Protein AF-A0A811SJC7-F1 (afdb_monomer_lite)

Sequence (87 aa):
MGVYLSTPQTEKVSEDGENDKLKFGLSSMQGWRATMEDAHSALLDLDNDTAFFGVFYGHGGKFSIVKPMQLVTWVLLSTELTSEWMK

Structure (mmCIF, N/CA/C/O backbone):
data_AF-A0A811SJC7-F1
#
_entry.id   AF-A0A811SJC7-F1
#
loop_
_atom_site.group_PDB
_atom_site.id
_atom_site.type_symbol
_atom_site.label_atom_id
_atom_site.label_alt_id
_atom_site.label_comp_id
_atom_site.label_asym_id
_atom_site.label_entity_id
_atom_site.label_seq_id
_atom_site.pdbx_PDB_ins_code
_atom_site.Cartn_x
_atom_site.Cartn_y
_atom_site.Cartn_z
_atom_site.occupancy
_atom_site.B_iso_or_equiv
_atom_site.auth_seq_id
_atom_site.auth_comp_id
_atom_site.auth_asym_id
_atom_site.auth_atom_id
_atom_site.pdbx_PDB_model_num
ATOM 1 N N . MET A 1 1 ? 8.866 -6.906 -28.705 1.00 58.09 1 MET A N 1
ATOM 2 C CA . MET A 1 1 ? 8.746 -5.851 -27.677 1.00 58.09 1 MET A CA 1
ATOM 3 C C . MET A 1 1 ? 9.225 -6.428 -26.359 1.00 58.09 1 MET A C 1
ATOM 5 O O . MET A 1 1 ? 8.814 -7.535 -26.038 1.00 58.09 1 MET A O 1
ATOM 9 N N . GLY A 1 2 ? 10.158 -5.758 -25.681 1.00 74.06 2 GLY A N 1
ATOM 10 C CA . GLY A 1 2 ? 10.710 -6.221 -24.404 1.00 74.06 2 GLY A CA 1
ATOM 11 C C . GLY A 1 2 ? 9.737 -6.034 -23.234 1.00 74.06 2 GLY A C 1
ATOM 12 O O . GLY A 1 2 ? 8.663 -5.467 -23.3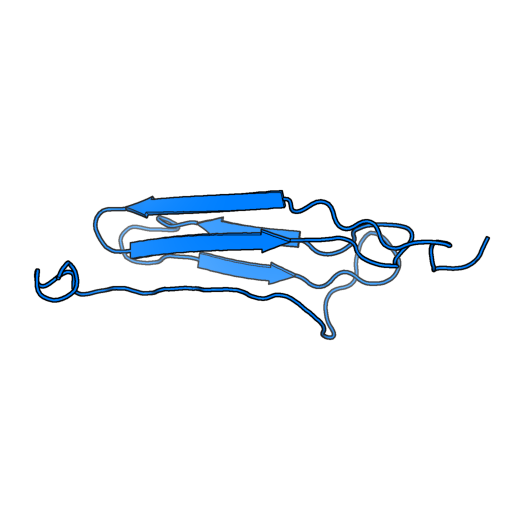95 1.00 74.06 2 GLY A O 1
ATOM 13 N N . VAL A 1 3 ? 10.138 -6.492 -22.049 1.00 78.75 3 VAL A N 1
ATOM 14 C CA . VAL A 1 3 ? 9.338 -6.455 -20.803 1.00 78.75 3 VAL A CA 1
ATOM 15 C C . VAL A 1 3 ? 9.168 -5.026 -20.239 1.00 78.75 3 VAL A C 1
ATOM 17 O O . VAL A 1 3 ? 8.350 -4.799 -19.346 1.00 78.75 3 VAL A O 1
ATOM 20 N N . TYR A 1 4 ? 9.920 -4.057 -20.770 1.00 84.31 4 TYR A N 1
ATOM 21 C CA . TYR A 1 4 ? 9.963 -2.675 -20.298 1.00 84.31 4 TYR A CA 1
ATOM 22 C C . TYR A 1 4 ? 9.395 -1.678 -21.315 1.00 84.31 4 TYR A C 1
ATOM 24 O O . TYR A 1 4 ? 9.553 -1.848 -22.526 1.00 84.31 4 TYR A O 1
ATOM 32 N N . LEU A 1 5 ? 8.772 -0.620 -20.796 1.00 83.56 5 LEU A N 1
ATOM 33 C CA . LEU A 1 5 ? 8.319 0.557 -21.534 1.00 83.56 5 LEU A CA 1
ATOM 34 C C . LEU A 1 5 ? 9.492 1.500 -21.844 1.00 83.56 5 LEU A C 1
ATOM 36 O O . LEU A 1 5 ? 10.511 1.497 -21.156 1.00 83.56 5 LEU A O 1
ATOM 40 N N . SER A 1 6 ? 9.328 2.356 -22.854 1.00 91.88 6 SER A N 1
ATOM 41 C CA . SER A 1 6 ? 10.292 3.421 -23.176 1.00 91.88 6 SER A CA 1
ATOM 42 C C . SER A 1 6 ? 10.310 4.554 -22.144 1.00 91.88 6 SER A C 1
ATOM 44 O O . SER A 1 6 ? 11.309 5.254 -22.013 1.00 91.88 6 SER A O 1
ATOM 46 N N . THR A 1 7 ? 9.208 4.737 -21.421 1.00 89.50 7 THR A N 1
ATOM 47 C CA . THR A 1 7 ? 9.018 5.719 -20.345 1.00 89.50 7 THR A CA 1
ATOM 48 C C . THR A 1 7 ? 8.182 5.080 -19.238 1.00 89.50 7 THR A C 1
ATOM 50 O O . THR A 1 7 ? 7.329 4.246 -19.550 1.00 89.50 7 THR A O 1
ATOM 53 N N . PRO A 1 8 ? 8.372 5.450 -17.960 1.00 89.62 8 PRO A N 1
ATOM 54 C CA . PRO A 1 8 ? 7.598 4.865 -16.879 1.00 89.62 8 PRO A CA 1
ATOM 55 C C . PRO A 1 8 ? 6.161 5.386 -16.899 1.00 89.62 8 PRO A C 1
ATOM 57 O O . PRO A 1 8 ? 5.926 6.572 -17.127 1.00 89.62 8 PRO A O 1
ATOM 60 N N . GLN A 1 9 ? 5.209 4.517 -16.580 1.00 86.62 9 GLN A N 1
ATOM 61 C CA . GLN A 1 9 ? 3.855 4.920 -16.234 1.00 86.62 9 GLN A CA 1
ATOM 62 C C . GLN A 1 9 ? 3.829 5.328 -14.760 1.00 86.62 9 GLN A C 1
ATOM 64 O O . GLN A 1 9 ? 3.987 4.498 -13.861 1.00 86.62 9 GLN A O 1
ATOM 69 N N . THR A 1 10 ? 3.695 6.631 -14.525 1.00 89.31 10 THR A N 1
ATOM 70 C CA . THR A 1 10 ? 3.820 7.250 -13.198 1.00 89.31 10 THR A CA 1
ATOM 71 C C . THR A 1 10 ? 2.487 7.560 -12.526 1.00 89.31 10 THR A C 1
ATOM 73 O O . THR A 1 10 ? 2.480 8.048 -11.396 1.00 89.31 10 THR A O 1
ATOM 76 N N . GLU A 1 11 ? 1.372 7.273 -13.201 1.00 88.94 11 GLU A N 1
ATOM 77 C CA . GLU A 1 11 ? 0.034 7.403 -12.632 1.00 88.94 11 GLU A CA 1
ATOM 78 C C . GLU A 1 11 ? -0.092 6.554 -11.363 1.00 88.94 11 GLU A C 1
ATOM 80 O O . GLU A 1 11 ? 0.355 5.402 -11.309 1.00 88.94 11 GLU A O 1
ATOM 85 N N . LYS A 1 12 ? -0.663 7.167 -10.326 1.00 85.75 12 LYS A N 1
ATOM 86 C CA . LYS A 1 12 ? -0.861 6.567 -9.012 1.00 85.75 12 LYS A CA 1
ATOM 87 C C . LYS A 1 12 ? -2.313 6.153 -8.880 1.00 85.75 12 LYS A C 1
ATOM 89 O O . LYS A 1 12 ? -3.198 6.983 -9.063 1.00 85.75 12 LYS A O 1
ATOM 94 N N . VAL A 1 13 ? -2.540 4.904 -8.500 1.00 85.94 13 VAL A N 1
ATOM 95 C CA . VAL A 1 13 ? -3.851 4.450 -8.033 1.00 85.94 13 VAL A CA 1
ATOM 96 C C . VAL A 1 13 ? -3.771 4.378 -6.522 1.00 85.94 13 VAL A C 1
ATOM 98 O O . VAL A 1 13 ? -3.023 3.553 -5.994 1.00 85.94 13 VAL A O 1
ATOM 101 N N . SER A 1 14 ? -4.481 5.279 -5.852 1.00 86.94 14 SER A N 1
ATOM 102 C CA . SER A 1 14 ? -4.495 5.390 -4.397 1.00 86.94 14 SER A CA 1
ATOM 103 C C . SER A 1 14 ? -5.866 5.028 -3.843 1.00 86.94 14 SER A C 1
ATOM 105 O O . SER A 1 14 ? -6.879 5.316 -4.476 1.00 86.94 14 SER A O 1
ATOM 107 N N . GLU A 1 15 ? -5.870 4.426 -2.663 1.00 86.50 15 GLU A N 1
ATOM 108 C CA . GLU A 1 15 ? -7.064 4.081 -1.896 1.00 86.50 15 GLU A CA 1
ATOM 109 C C . GLU A 1 15 ? -6.789 4.366 -0.420 1.00 86.50 15 GLU A C 1
ATOM 111 O O . GLU A 1 15 ? -5.659 4.227 0.053 1.00 86.50 15 GLU A O 1
ATOM 116 N N . ASP A 1 16 ? -7.815 4.765 0.308 1.00 90.25 16 ASP A N 1
ATOM 117 C CA . ASP A 1 16 ? -7.785 4.970 1.745 1.00 90.25 16 ASP A CA 1
ATOM 118 C C . ASP A 1 16 ? -9.121 4.538 2.348 1.00 90.25 16 ASP A C 1
ATOM 120 O O . ASP A 1 16 ? -10.127 4.398 1.649 1.00 90.25 16 ASP A O 1
ATOM 124 N N . GLY A 1 17 ? -9.117 4.276 3.650 1.00 89.75 17 GLY A N 1
ATOM 125 C CA . GLY A 1 17 ? -10.312 3.861 4.364 1.00 89.75 17 GLY A CA 1
ATOM 126 C C . GLY A 1 17 ? -10.095 3.803 5.865 1.00 89.75 17 GLY A C 1
ATOM 127 O O . GLY A 1 17 ? -8.967 3.797 6.359 1.00 89.75 17 GLY A O 1
ATOM 128 N N . GLU A 1 18 ? -11.192 3.754 6.608 1.00 93.75 18 GLU A N 1
ATOM 129 C CA . GLU A 1 18 ? -11.170 3.702 8.065 1.00 93.75 18 GLU A CA 1
ATOM 130 C C . GLU A 1 18 ? -12.374 2.953 8.638 1.00 93.75 18 GLU A C 1
ATOM 132 O O . GLU A 1 18 ? -13.433 2.885 8.015 1.00 93.75 18 GLU A O 1
ATOM 137 N N . ASN A 1 19 ? -12.195 2.396 9.834 1.00 89.69 19 ASN A N 1
ATOM 138 C CA . ASN A 1 19 ? -13.264 1.955 10.725 1.00 89.69 19 ASN A CA 1
ATOM 139 C C . ASN A 1 19 ? -13.024 2.543 12.129 1.00 89.69 19 ASN A C 1
ATOM 141 O O . ASN A 1 19 ? -12.091 3.321 12.341 1.00 89.69 19 ASN A O 1
ATOM 145 N N . ASP A 1 20 ? -13.842 2.157 13.107 1.00 89.31 20 ASP A N 1
ATOM 146 C CA . ASP A 1 20 ? -13.744 2.677 14.479 1.00 89.31 20 ASP A CA 1
ATOM 147 C C . ASP A 1 20 ? -12.392 2.389 15.162 1.00 89.31 20 ASP A C 1
ATOM 149 O O . ASP A 1 20 ? -12.061 3.014 16.170 1.00 89.31 20 ASP A O 1
ATOM 153 N N . LYS A 1 21 ? -11.611 1.432 14.639 1.00 87.75 21 LYS A N 1
ATOM 154 C CA . LYS A 1 21 ? -10.367 0.941 15.248 1.00 87.75 21 LYS A CA 1
ATOM 155 C C . LYS A 1 21 ? -9.110 1.341 14.466 1.00 87.75 21 LYS A C 1
ATOM 157 O O . LYS A 1 21 ? -8.050 1.467 15.072 1.00 87.75 21 LYS A O 1
ATOM 162 N N . LEU A 1 22 ? -9.193 1.470 13.140 1.00 87.06 22 LEU A N 1
ATOM 163 C CA . LEU A 1 22 ? -8.046 1.572 12.234 1.00 87.06 22 LEU A CA 1
ATOM 164 C C . LEU A 1 22 ? -8.317 2.537 11.079 1.00 87.06 22 LEU A C 1
ATOM 166 O O . LEU A 1 22 ? -9.442 2.677 10.610 1.00 87.06 22 LEU A O 1
ATOM 170 N N . LYS A 1 23 ? -7.241 3.129 10.555 1.00 89.44 23 LYS A N 1
ATOM 171 C CA . LYS A 1 23 ? -7.233 3.894 9.303 1.00 89.44 23 LYS A CA 1
ATOM 172 C C . LYS A 1 23 ? -6.135 3.352 8.396 1.00 89.44 23 LYS A C 1
ATOM 174 O O . LYS A 1 23 ? -5.100 2.912 8.889 1.00 89.44 23 LYS A O 1
ATOM 179 N N . PHE A 1 24 ? -6.323 3.379 7.084 1.00 85.62 24 PHE A N 1
ATOM 180 C CA . PHE A 1 24 ? -5.295 2.981 6.127 1.00 85.62 24 PHE A CA 1
ATOM 181 C C . PHE A 1 24 ? -5.242 3.927 4.932 1.00 85.62 24 PHE A C 1
ATOM 183 O O . PHE A 1 24 ? -6.224 4.572 4.579 1.00 85.62 24 PHE A O 1
ATOM 190 N N . GLY A 1 25 ? -4.076 3.962 4.293 1.00 89.06 25 GLY A N 1
ATOM 191 C CA . GLY A 1 25 ? -3.882 4.549 2.977 1.00 89.06 25 GLY A CA 1
ATOM 192 C C . GLY A 1 25 ? -2.874 3.715 2.192 1.00 89.06 25 GLY A C 1
ATOM 193 O O . GLY A 1 25 ? -1.879 3.233 2.739 1.00 89.06 25 GLY A O 1
ATOM 194 N N . LEU A 1 26 ? -3.124 3.524 0.904 1.00 87.31 26 LEU A N 1
ATOM 195 C CA . LEU A 1 26 ? -2.252 2.794 -0.007 1.00 87.31 26 LEU A CA 1
ATOM 196 C C . LEU A 1 26 ? -2.187 3.492 -1.362 1.00 87.31 26 LEU A C 1
ATOM 198 O O . LEU A 1 26 ? -3.083 4.231 -1.759 1.00 87.31 26 LEU A O 1
ATOM 202 N N . SER A 1 27 ? -1.094 3.261 -2.083 1.00 88.38 27 SER A N 1
ATOM 203 C CA . SER A 1 27 ? -0.933 3.750 -3.447 1.00 88.38 27 SER A CA 1
ATOM 204 C C . SER A 1 27 ? -0.056 2.804 -4.252 1.00 88.38 27 SER A C 1
ATOM 206 O O . SER A 1 27 ? 0.945 2.292 -3.749 1.00 88.38 27 SER A O 1
ATOM 208 N N . SER A 1 28 ? -0.412 2.588 -5.514 1.00 85.25 28 SER A N 1
ATOM 209 C CA . SER A 1 28 ? 0.290 1.705 -6.445 1.00 85.25 28 SER A CA 1
ATOM 210 C C . SER A 1 28 ? 0.638 2.431 -7.749 1.00 85.25 28 SER A C 1
ATOM 212 O O . SER A 1 28 ? 0.025 3.439 -8.099 1.00 85.25 28 SER A O 1
ATOM 214 N N . MET A 1 29 ? 1.683 1.967 -8.441 1.00 90.69 29 MET A N 1
ATOM 215 C CA . MET A 1 29 ? 2.185 2.554 -9.690 1.00 90.69 29 MET A CA 1
ATOM 216 C C . MET A 1 29 ? 2.904 1.489 -10.514 1.00 90.69 29 MET A C 1
ATOM 218 O O . MET A 1 29 ? 3.779 0.808 -9.986 1.00 90.69 29 MET A O 1
ATOM 222 N N . GLN A 1 30 ? 2.604 1.407 -11.810 1.00 85.81 30 GLN A N 1
ATOM 223 C CA . GLN A 1 30 ? 3.183 0.400 -12.708 1.00 85.81 30 GLN A CA 1
ATOM 224 C C . GLN A 1 30 ? 4.678 0.619 -12.995 1.00 85.81 30 GLN A C 1
ATOM 226 O O . GLN A 1 30 ? 5.453 -0.333 -13.128 1.00 85.81 30 GLN A O 1
ATOM 231 N N . GLY A 1 31 ? 5.109 1.877 -13.111 1.00 90.12 31 GLY A N 1
ATOM 232 C CA . GLY A 1 31 ? 6.495 2.209 -13.420 1.00 90.12 31 GLY A CA 1
ATOM 233 C C . GLY A 1 31 ? 6.898 1.743 -14.820 1.00 90.12 31 GLY A C 1
ATOM 234 O O . GLY A 1 31 ? 6.211 2.010 -15.799 1.00 90.12 31 GLY A O 1
ATOM 235 N N . TRP A 1 32 ? 8.050 1.085 -14.936 1.00 89.62 32 TRP A N 1
ATOM 236 C CA . TRP A 1 32 ? 8.668 0.760 -16.229 1.00 89.62 32 TRP A CA 1
ATOM 237 C C . TRP A 1 32 ? 8.198 -0.557 -16.847 1.00 89.62 32 TRP A C 1
ATOM 239 O O . TRP A 1 32 ? 8.584 -0.862 -17.974 1.00 89.62 32 TRP A O 1
ATOM 249 N N . ARG A 1 33 ? 7.432 -1.377 -16.123 1.00 86.31 33 ARG A N 1
ATOM 250 C CA . ARG A 1 33 ? 6.947 -2.664 -16.639 1.00 86.31 33 ARG A CA 1
ATOM 251 C C . ARG A 1 33 ? 5.854 -2.431 -17.679 1.00 86.31 33 ARG A C 1
ATOM 253 O O . ARG 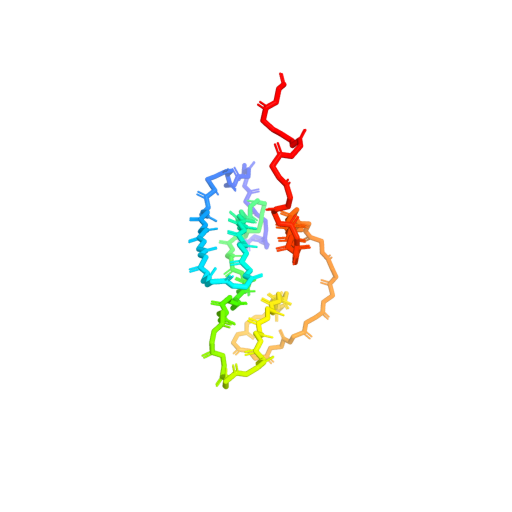A 1 33 ? 5.084 -1.484 -17.564 1.00 86.31 33 ARG A O 1
ATOM 260 N N . ALA A 1 34 ? 5.776 -3.302 -18.684 1.00 85.12 34 ALA A N 1
ATOM 261 C CA . ALA A 1 34 ? 4.736 -3.226 -19.713 1.00 85.12 34 ALA A CA 1
ATOM 262 C C . ALA A 1 34 ? 3.314 -3.478 -19.170 1.00 85.12 34 ALA A C 1
ATOM 264 O O . ALA A 1 34 ? 2.346 -3.005 -19.760 1.00 85.12 34 ALA A O 1
ATOM 265 N N . THR A 1 35 ? 3.194 -4.206 -18.058 1.00 84.69 35 THR A N 1
ATOM 266 C CA . THR A 1 35 ? 1.929 -4.534 -17.392 1.00 84.69 35 THR A CA 1
ATOM 267 C C . THR A 1 35 ? 2.065 -4.383 -15.881 1.00 84.69 35 THR A C 1
ATOM 269 O O . THR A 1 35 ? 3.115 -4.706 -15.321 1.00 84.69 35 THR A O 1
ATOM 272 N N . MET A 1 36 ? 0.997 -3.931 -15.223 1.00 83.56 36 MET A N 1
ATOM 273 C CA . MET A 1 36 ? 0.867 -3.959 -13.767 1.00 83.56 36 MET A CA 1
ATOM 274 C C . MET A 1 36 ? 0.457 -5.365 -13.321 1.00 83.56 36 MET A C 1
ATOM 276 O O . MET A 1 36 ? -0.665 -5.795 -13.581 1.00 83.56 36 MET A O 1
ATOM 280 N N . GLU A 1 37 ? 1.378 -6.096 -12.697 1.00 84.12 37 GLU A N 1
ATOM 281 C CA . GLU A 1 37 ? 1.111 -7.442 -12.165 1.00 84.12 37 GLU A CA 1
ATOM 282 C C . GLU A 1 37 ? 0.895 -7.436 -10.643 1.00 84.12 37 GLU A C 1
ATOM 284 O O . GLU A 1 37 ? 0.420 -8.430 -10.093 1.00 84.12 37 GLU A O 1
ATOM 289 N N . ASP A 1 38 ? 1.216 -6.329 -9.967 1.00 81.19 38 ASP A N 1
ATOM 290 C CA . ASP A 1 38 ? 1.010 -6.191 -8.529 1.00 81.19 38 ASP A CA 1
ATOM 291 C C . ASP A 1 38 ? -0.478 -6.001 -8.207 1.00 81.19 38 ASP A C 1
ATOM 293 O O . ASP A 1 38 ? -1.215 -5.321 -8.925 1.00 81.19 38 ASP A O 1
ATOM 297 N N . ALA A 1 39 ? -0.903 -6.562 -7.079 1.00 83.38 39 ALA A N 1
ATOM 298 C CA . ALA A 1 39 ? -2.235 -6.404 -6.515 1.00 83.38 39 ALA A CA 1
ATOM 299 C C . ALA A 1 39 ? -2.140 -6.120 -5.011 1.00 83.38 39 ALA A C 1
ATOM 301 O O . ALA A 1 39 ? -1.112 -6.355 -4.375 1.00 83.38 39 ALA A O 1
ATOM 302 N N . HIS A 1 40 ? -3.223 -5.635 -4.418 1.00 87.00 40 HIS A N 1
ATOM 303 C CA . HIS A 1 40 ? -3.318 -5.433 -2.977 1.00 87.00 40 HIS A CA 1
ATOM 304 C C . HIS A 1 40 ? -4.721 -5.782 -2.476 1.00 87.00 40 HIS A C 1
ATOM 306 O O . HIS A 1 40 ? -5.663 -5.928 -3.255 1.00 87.00 40 HIS A O 1
ATOM 312 N N . SER A 1 41 ? -4.856 -5.950 -1.167 1.00 87.12 41 SER A N 1
ATOM 313 C CA . SER A 1 41 ? -6.142 -6.058 -0.480 1.00 87.12 41 SER A CA 1
ATOM 314 C C . SER A 1 41 ? -6.070 -5.274 0.818 1.00 87.12 41 SER A C 1
ATOM 316 O O . SER A 1 41 ? -5.106 -5.432 1.568 1.00 87.12 41 SER A O 1
ATOM 318 N N . ALA A 1 42 ? -7.081 -4.452 1.071 1.00 87.69 42 ALA A N 1
ATOM 319 C CA . ALA A 1 42 ? -7.269 -3.728 2.317 1.00 87.69 42 ALA A CA 1
ATOM 320 C C . ALA A 1 42 ? -8.695 -3.993 2.811 1.00 87.69 42 ALA A C 1
ATOM 322 O O . ALA A 1 42 ? -9.667 -3.502 2.249 1.00 87.69 42 ALA A O 1
ATOM 323 N N . LEU A 1 43 ? -8.817 -4.844 3.825 1.00 90.50 43 LEU A N 1
ATOM 324 C CA . LEU A 1 43 ? -10.082 -5.244 4.430 1.00 90.50 43 LEU A CA 1
ATOM 325 C C . LEU A 1 43 ? -10.026 -4.876 5.907 1.00 90.50 43 LEU A C 1
ATOM 327 O O . LEU A 1 43 ? -9.343 -5.534 6.688 1.00 90.50 43 LEU A O 1
ATOM 331 N N . LEU A 1 44 ? -10.726 -3.810 6.281 1.00 89.81 44 LEU A N 1
ATOM 332 C CA . LEU A 1 44 ? -10.794 -3.346 7.667 1.00 89.81 44 LEU A CA 1
ATOM 333 C C . LEU A 1 44 ? -11.552 -4.321 8.573 1.00 89.81 44 LEU A C 1
ATOM 335 O O . LEU A 1 44 ? -11.159 -4.504 9.721 1.00 89.81 44 LEU A O 1
ATOM 339 N N . ASP A 1 45 ? -12.575 -4.979 8.022 1.00 92.94 45 ASP A N 1
ATOM 340 C CA . ASP A 1 45 ? -13.474 -5.878 8.743 1.00 92.94 45 ASP A CA 1
ATOM 341 C C . ASP A 1 45 ? -13.490 -7.255 8.056 1.00 92.94 45 ASP A C 1
ATOM 343 O O . ASP A 1 45 ? -14.410 -7.594 7.307 1.00 92.94 45 ASP A O 1
ATOM 347 N N . LEU A 1 46 ? -12.428 -8.049 8.251 1.00 89.44 46 LEU A N 1
ATOM 348 C CA . LEU A 1 46 ? -12.410 -9.450 7.798 1.00 89.44 46 LEU A CA 1
ATOM 349 C C . LEU A 1 46 ? -13.338 -10.303 8.674 1.00 89.44 46 LEU A C 1
ATOM 351 O O . LEU A 1 46 ? -14.087 -11.144 8.178 1.00 89.44 46 LEU A O 1
ATOM 355 N N . ASP A 1 47 ? -13.266 -10.063 9.980 1.00 91.44 47 ASP A N 1
ATOM 356 C CA . ASP A 1 47 ? -14.185 -10.538 11.006 1.00 91.44 47 ASP A CA 1
ATOM 357 C C . ASP A 1 47 ? -14.313 -9.460 12.100 1.00 91.44 47 ASP A C 1
ATOM 359 O O . ASP A 1 47 ? -13.861 -8.330 11.918 1.00 91.44 47 ASP A O 1
ATOM 363 N N . ASN A 1 48 ? -14.943 -9.783 13.232 1.00 86.75 48 ASN A N 1
ATOM 364 C CA . ASN A 1 48 ? -15.237 -8.807 14.289 1.00 86.75 48 ASN A CA 1
ATOM 365 C C . ASN A 1 48 ? -13.993 -8.105 14.874 1.00 86.75 48 ASN A C 1
ATOM 367 O O . ASN A 1 48 ? -14.100 -6.982 15.380 1.00 86.75 48 ASN A O 1
ATOM 371 N N . ASP A 1 49 ? -12.827 -8.755 14.841 1.00 89.31 49 ASP A N 1
ATOM 372 C CA . ASP A 1 49 ? -11.618 -8.278 15.521 1.00 89.31 49 ASP A CA 1
ATOM 373 C C . ASP A 1 49 ? -10.357 -8.328 14.650 1.00 89.31 49 ASP A C 1
ATOM 375 O O . ASP A 1 49 ? -9.268 -7.986 15.118 1.00 89.31 49 ASP A O 1
ATOM 379 N N . THR A 1 50 ? -10.498 -8.692 13.376 1.00 87.00 50 THR A N 1
ATOM 380 C CA . THR A 1 50 ? -9.381 -8.869 12.450 1.00 87.00 50 THR A CA 1
ATOM 381 C C . THR A 1 50 ? -9.533 -7.981 11.225 1.00 87.00 50 THR A C 1
ATOM 383 O O . THR A 1 50 ? -10.527 -8.045 10.502 1.00 87.00 50 THR A O 1
ATOM 386 N N . ALA A 1 51 ? -8.476 -7.226 10.935 1.00 90.06 51 ALA A N 1
ATOM 387 C CA . ALA A 1 51 ? -8.276 -6.573 9.650 1.00 90.06 51 ALA A CA 1
ATOM 388 C C . ALA A 1 51 ? -7.241 -7.350 8.821 1.00 90.06 51 ALA A C 1
ATOM 390 O O . ALA A 1 51 ? -6.282 -7.908 9.363 1.00 90.06 51 ALA A O 1
ATOM 391 N N . PHE A 1 52 ? -7.409 -7.366 7.500 1.00 87.06 52 PHE A N 1
ATOM 392 C CA . PHE A 1 52 ? -6.489 -7.999 6.560 1.00 87.06 52 PHE A CA 1
ATOM 393 C C . PHE A 1 52 ? -5.928 -6.989 5.567 1.00 87.06 52 PHE A C 1
ATOM 395 O O . PHE A 1 52 ? -6.656 -6.383 4.783 1.00 87.06 52 PHE A O 1
ATOM 402 N N . PHE A 1 53 ? -4.602 -6.880 5.551 1.00 87.50 53 PHE A N 1
ATOM 403 C CA . PHE A 1 53 ? -3.870 -6.084 4.578 1.00 87.50 53 PHE A CA 1
ATOM 404 C C . PHE A 1 53 ? -2.849 -6.971 3.874 1.00 87.50 53 PHE A C 1
ATOM 406 O O . PHE A 1 53 ? -2.021 -7.618 4.517 1.00 87.50 53 PHE A O 1
ATOM 413 N N . GLY A 1 54 ? -2.910 -7.007 2.547 1.00 84.50 54 GLY A 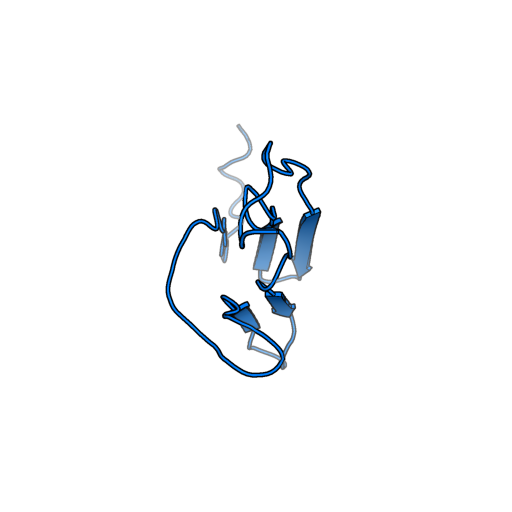N 1
ATOM 414 C CA . GLY A 1 54 ? -2.053 -7.840 1.712 1.00 84.50 54 GLY A CA 1
ATOM 415 C C . GLY A 1 54 ? -1.494 -7.057 0.536 1.00 84.50 54 GLY A C 1
ATOM 416 O O . GLY A 1 54 ? -2.209 -6.294 -0.108 1.00 84.50 54 GLY A O 1
ATOM 417 N N . VAL A 1 55 ? -0.214 -7.269 0.241 1.00 85.25 55 VAL A N 1
ATOM 418 C CA . VAL A 1 55 ? 0.455 -6.742 -0.951 1.00 85.25 55 VAL A CA 1
ATOM 419 C C . VAL A 1 55 ? 1.014 -7.925 -1.721 1.00 85.25 55 VAL A C 1
ATOM 421 O O . VAL A 1 55 ? 1.843 -8.679 -1.209 1.00 85.25 55 VAL A O 1
ATOM 424 N N . PHE A 1 56 ? 0.558 -8.081 -2.954 1.00 79.44 56 PHE A N 1
ATOM 425 C CA . PHE A 1 56 ? 0.897 -9.194 -3.821 1.00 79.44 56 PHE A CA 1
ATOM 426 C C . PHE A 1 56 ? 1.752 -8.672 -4.966 1.00 79.44 56 PHE A C 1
ATOM 428 O O . PHE A 1 56 ? 1.287 -7.890 -5.786 1.00 79.44 56 PHE A O 1
ATOM 435 N N . TYR A 1 57 ? 3.005 -9.110 -5.020 1.00 74.31 57 TYR A N 1
ATOM 436 C CA . TYR A 1 57 ? 3.882 -8.822 -6.148 1.00 74.31 57 TYR A CA 1
ATOM 437 C C . TYR A 1 57 ? 3.678 -9.880 -7.228 1.00 74.31 57 TYR A C 1
ATOM 439 O O . TYR A 1 57 ? 3.896 -11.072 -6.963 1.00 74.31 57 TYR A O 1
ATOM 447 N N . GLY A 1 58 ? 3.260 -9.459 -8.417 1.00 68.06 58 GLY A N 1
ATOM 448 C CA . GLY A 1 58 ? 3.022 -10.375 -9.527 1.00 68.06 58 GLY A CA 1
ATOM 449 C C . GLY A 1 58 ? 4.296 -10.697 -10.301 1.00 68.06 58 GLY A C 1
ATOM 450 O O . GLY A 1 58 ? 5.221 -9.890 -10.374 1.00 68.06 58 GLY A O 1
ATOM 451 N N . HIS A 1 59 ? 4.359 -11.894 -10.890 1.00 69.81 59 HIS A N 1
ATOM 452 C CA . HIS A 1 59 ? 5.434 -12.231 -11.817 1.00 69.81 59 HIS A CA 1
ATOM 453 C C . HIS A 1 59 ? 4.948 -13.052 -13.016 1.00 69.81 59 HIS A C 1
ATOM 455 O O . HIS A 1 59 ? 4.527 -14.196 -12.870 1.00 69.81 59 HIS A O 1
ATOM 461 N N . GLY A 1 60 ? 5.123 -12.507 -14.222 1.00 58.44 60 GLY A N 1
ATOM 462 C CA . GLY A 1 60 ? 5.276 -13.284 -15.458 1.00 58.44 60 GLY A CA 1
ATOM 463 C C . GLY A 1 60 ? 4.034 -14.038 -15.936 1.00 58.44 60 GLY A C 1
ATOM 464 O O . GLY A 1 60 ? 4.172 -15.048 -16.625 1.00 58.44 60 GLY A O 1
ATOM 465 N N . GLY A 1 61 ? 2.839 -13.533 -15.629 1.00 53.84 61 GLY A N 1
ATOM 466 C CA . GLY A 1 61 ? 1.570 -14.080 -16.108 1.00 53.84 61 GLY A CA 1
ATOM 467 C C . GLY A 1 61 ? 0.788 -14.931 -15.100 1.00 53.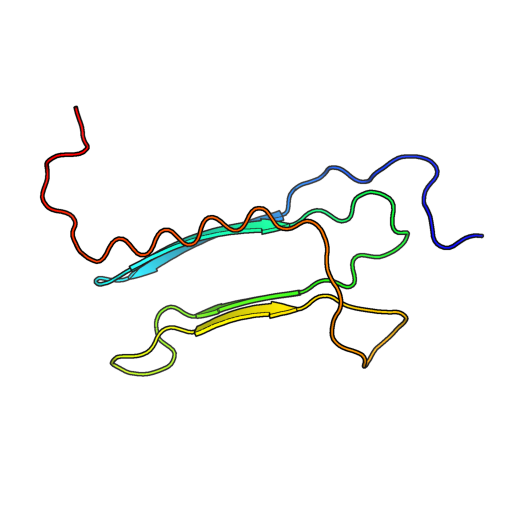84 61 GLY A C 1
ATOM 468 O O . GLY A 1 61 ? 1.330 -15.801 -14.432 1.00 53.84 61 GLY A O 1
ATOM 469 N N . LYS A 1 62 ? -0.526 -14.651 -15.066 1.00 47.19 62 LYS A N 1
ATOM 470 C CA . LYS A 1 62 ? -1.720 -15.303 -14.470 1.00 47.19 62 LYS A CA 1
ATOM 471 C C . LYS A 1 62 ? -1.650 -16.040 -13.116 1.00 47.19 62 LYS A C 1
ATOM 473 O O . LYS A 1 62 ? -2.703 -16.128 -12.497 1.00 47.19 62 LYS A O 1
ATOM 478 N N . PHE A 1 63 ? -0.523 -16.568 -12.638 1.00 46.12 63 PHE A N 1
ATOM 479 C CA . PHE A 1 63 ? -0.482 -17.426 -11.447 1.00 46.12 63 PHE A CA 1
ATOM 480 C C . PHE A 1 63 ? 0.937 -17.580 -10.863 1.00 46.12 63 PHE A C 1
ATOM 482 O O . PHE A 1 63 ? 1.492 -18.674 -10.855 1.00 46.12 63 PHE A O 1
ATOM 489 N N . SER A 1 64 ? 1.586 -16.512 -10.392 1.00 35.44 64 SER A N 1
ATOM 490 C CA . SER A 1 64 ? 2.829 -16.643 -9.608 1.00 35.44 64 SER A CA 1
ATOM 491 C C . SER A 1 64 ? 3.066 -15.427 -8.717 1.00 35.44 64 SER A C 1
ATOM 493 O O . SER A 1 64 ? 3.056 -14.289 -9.181 1.00 35.44 64 SER A O 1
ATOM 495 N N . ILE A 1 65 ? 3.249 -15.703 -7.425 1.00 41.59 65 ILE A N 1
ATOM 496 C CA . ILE A 1 65 ? 3.411 -14.737 -6.337 1.00 41.59 65 ILE A CA 1
ATOM 497 C C . ILE A 1 65 ? 4.911 -14.632 -5.990 1.00 41.59 65 ILE A C 1
ATOM 499 O O . ILE A 1 65 ? 5.601 -15.650 -5.949 1.00 41.59 65 ILE A O 1
ATOM 503 N N . VAL A 1 66 ? 5.336 -13.404 -5.660 1.00 40.25 66 VAL A N 1
ATOM 504 C CA . VAL A 1 66 ? 6.495 -12.929 -4.857 1.00 40.25 66 VAL A CA 1
ATOM 505 C C . VAL A 1 66 ? 7.920 -12.888 -5.443 1.00 40.25 66 VAL A C 1
ATOM 507 O O . VAL A 1 66 ? 8.572 -13.921 -5.564 1.00 40.25 66 VAL A O 1
ATOM 510 N N . LYS A 1 67 ? 8.464 -11.653 -5.593 1.00 35.50 67 LYS A N 1
ATOM 511 C CA . LYS A 1 67 ? 9.689 -11.073 -4.943 1.00 35.50 67 LYS A CA 1
ATOM 512 C C . LYS A 1 67 ? 9.822 -9.548 -5.245 1.00 35.50 67 LYS A C 1
ATOM 514 O O . LYS A 1 67 ? 9.156 -9.089 -6.143 1.00 35.50 67 LYS A O 1
ATOM 519 N N . PRO A 1 68 ? 10.580 -8.717 -4.494 1.00 38.59 68 PRO A N 1
ATOM 520 C CA . PRO A 1 68 ? 10.135 -7.359 -4.125 1.00 38.59 68 PRO A CA 1
ATOM 521 C C . PRO A 1 68 ? 10.391 -6.230 -5.147 1.00 38.59 68 PRO A C 1
ATOM 523 O O . PRO A 1 68 ? 11.288 -6.350 -5.981 1.00 38.59 68 PRO A O 1
ATOM 526 N N . MET A 1 69 ? 9.688 -5.096 -4.915 1.00 39.22 69 MET A N 1
ATOM 527 C CA . MET A 1 69 ? 10.078 -3.662 -5.070 1.00 39.22 69 MET A CA 1
ATOM 528 C C . MET A 1 69 ? 9.067 -2.882 -5.946 1.00 39.22 69 MET A C 1
ATOM 530 O O . MET A 1 69 ? 8.811 -3.301 -7.062 1.00 39.22 69 MET A O 1
ATOM 534 N N . GLN A 1 70 ? 8.433 -1.759 -5.574 1.00 37.34 70 GLN A N 1
ATOM 535 C CA . GLN A 1 70 ? 8.684 -0.717 -4.569 1.00 37.34 70 GLN A CA 1
ATOM 536 C C . GLN A 1 70 ? 7.315 -0.137 -4.146 1.00 37.34 70 GLN A C 1
ATOM 538 O O . GLN A 1 70 ? 6.781 0.755 -4.803 1.00 37.34 70 GLN A O 1
ATOM 543 N N . LEU A 1 71 ? 6.715 -0.672 -3.082 1.00 40.19 71 LEU A N 1
ATOM 544 C CA . LEU A 1 71 ? 5.461 -0.158 -2.536 1.00 40.19 71 LEU A CA 1
ATOM 545 C C . LEU A 1 71 ? 5.790 0.714 -1.323 1.00 40.19 71 LEU A C 1
ATOM 547 O O . LEU A 1 71 ? 6.385 0.238 -0.358 1.00 40.19 71 LEU A O 1
ATOM 551 N N . VAL A 1 72 ? 5.438 1.997 -1.379 1.00 38.69 72 VAL A N 1
ATOM 552 C CA . VAL A 1 72 ? 5.397 2.831 -0.174 1.00 38.69 72 VAL A CA 1
ATOM 553 C C . VAL A 1 72 ? 4.031 2.584 0.451 1.00 38.69 72 VAL A C 1
ATOM 555 O O . VAL A 1 72 ? 3.077 3.309 0.190 1.00 38.69 72 VAL A O 1
ATOM 558 N N . THR A 1 73 ? 3.917 1.496 1.208 1.00 40.72 73 THR A N 1
ATOM 559 C CA . THR A 1 73 ? 2.740 1.259 2.041 1.00 40.72 73 THR A CA 1
ATOM 560 C C . THR A 1 73 ? 2.915 2.052 3.325 1.00 40.72 73 THR A C 1
ATOM 562 O O . THR A 1 73 ? 3.793 1.740 4.128 1.00 40.72 73 THR A O 1
ATOM 565 N N . TRP A 1 74 ? 2.077 3.060 3.541 1.00 43.91 74 TRP A N 1
ATOM 566 C CA . TRP A 1 74 ? 1.890 3.638 4.867 1.00 43.91 74 TRP A CA 1
ATOM 567 C C . TRP A 1 74 ? 0.707 2.924 5.516 1.00 43.91 74 TRP A C 1
ATOM 569 O O . TRP A 1 74 ? -0.416 3.416 5.489 1.00 43.91 74 T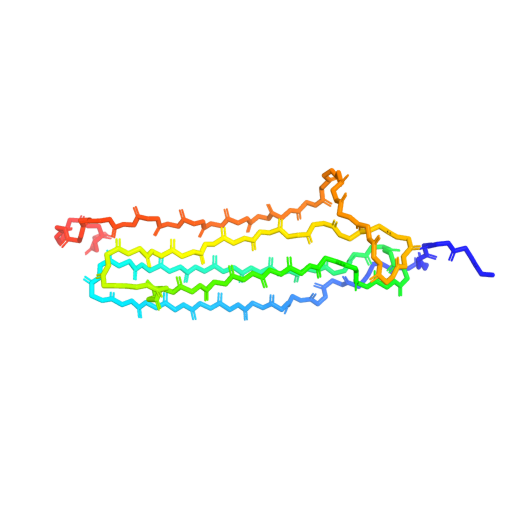RP A O 1
ATOM 579 N N . VAL A 1 75 ? 0.939 1.741 6.093 1.00 45.81 75 VAL A N 1
ATOM 580 C CA . VAL A 1 75 ? -0.049 1.182 7.026 1.00 45.81 75 VAL A CA 1
ATOM 581 C C . VAL A 1 75 ? 0.114 1.934 8.345 1.00 45.81 75 VAL A C 1
ATOM 583 O O . VAL A 1 75 ? 0.919 1.555 9.194 1.00 45.81 75 VAL A O 1
ATOM 586 N N . LEU A 1 76 ? -0.607 3.041 8.504 1.00 46.72 76 LEU A N 1
ATOM 587 C CA . LEU A 1 76 ? -0.749 3.702 9.798 1.00 46.72 76 LEU A CA 1
ATOM 588 C C . LEU A 1 76 ? -1.783 2.933 10.630 1.00 46.72 76 LEU A C 1
ATOM 590 O O . LEU A 1 76 ? -2.946 3.308 10.679 1.00 46.72 76 LEU A O 1
ATOM 594 N N . LEU A 1 77 ? -1.361 1.875 11.329 1.00 45.72 77 LEU A N 1
ATOM 595 C CA . LEU A 1 77 ? -2.136 1.357 12.462 1.00 45.72 77 LEU A CA 1
ATOM 596 C C . LEU A 1 77 ? -2.089 2.400 13.593 1.00 45.72 77 LEU A C 1
ATOM 598 O O . LEU A 1 77 ? -1.227 2.343 14.464 1.00 45.72 77 LEU A O 1
ATOM 602 N N . SER A 1 78 ? -2.981 3.390 13.567 1.00 43.72 78 SER A N 1
ATOM 603 C CA . SER A 1 78 ? -3.248 4.218 14.745 1.00 43.72 78 SER A CA 1
ATOM 604 C C . SER A 1 78 ? -4.339 3.527 15.557 1.00 43.72 78 SER A C 1
ATOM 606 O O . SER A 1 78 ? -5.511 3.621 15.216 1.00 43.72 78 SER A O 1
ATOM 608 N N . THR A 1 79 ? -3.947 2.796 16.604 1.00 46.12 79 THR A N 1
ATOM 609 C CA . THR A 1 79 ? -4.882 2.229 17.593 1.00 46.12 79 THR A CA 1
ATOM 610 C C . THR A 1 79 ? -5.207 3.203 18.728 1.00 46.12 79 THR A C 1
ATOM 612 O O . THR A 1 79 ? -5.986 2.869 19.612 1.00 46.12 79 THR A O 1
ATOM 615 N N . GLU A 1 80 ? -4.643 4.411 18.719 1.00 41.16 80 GLU A N 1
ATOM 616 C CA . GLU A 1 80 ? -4.923 5.452 19.707 1.00 41.16 80 GLU A CA 1
ATOM 617 C C . GLU A 1 80 ? -4.923 6.823 19.021 1.00 41.16 80 GLU A C 1
ATOM 619 O O . GLU A 1 80 ? -3.877 7.422 18.775 1.00 41.16 80 GLU A O 1
ATOM 624 N N . LEU A 1 81 ? -6.117 7.346 18.734 1.00 43.31 81 LEU A N 1
ATOM 625 C CA . LEU A 1 81 ? -6.322 8.787 18.615 1.00 43.31 81 LEU A CA 1
ATOM 626 C C . LEU A 1 81 ? -6.613 9.337 20.015 1.00 43.31 81 LEU A C 1
ATOM 628 O O . LEU A 1 81 ? -7.734 9.735 20.327 1.00 43.31 81 LEU A O 1
ATOM 632 N N . THR A 1 82 ? -5.594 9.381 20.876 1.00 42.12 82 THR A N 1
ATOM 633 C CA . THR A 1 82 ? -5.554 10.477 21.845 1.00 42.1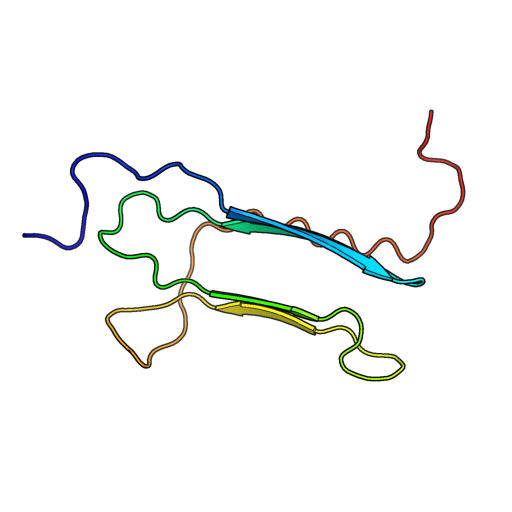2 82 THR A CA 1
ATOM 634 C C . THR A 1 82 ? -5.250 11.749 21.054 1.00 42.12 82 THR A C 1
ATOM 636 O O . THR A 1 82 ? -4.434 11.775 20.133 1.00 42.12 82 THR A O 1
ATOM 639 N N . SER A 1 83 ? -5.992 12.805 21.354 1.00 43.69 83 SER A N 1
ATOM 640 C CA . SER A 1 83 ? -6.110 14.069 20.620 1.00 43.69 83 SER A CA 1
ATOM 641 C C . SER A 1 83 ? -4.841 14.945 20.574 1.00 43.69 83 SER A C 1
ATOM 643 O O . SER A 1 83 ? -4.950 16.168 20.528 1.00 43.69 83 SER A O 1
ATOM 645 N N . GLU A 1 84 ? -3.636 14.376 20.627 1.00 41.06 84 GLU A N 1
ATOM 646 C CA . GLU A 1 84 ? -2.382 15.133 20.772 1.00 41.06 84 GLU A CA 1
ATOM 647 C C . GLU A 1 84 ? -1.659 15.469 19.460 1.00 41.06 84 GLU A C 1
ATOM 649 O O . GLU A 1 84 ? -0.764 16.308 19.476 1.00 41.06 84 GLU A O 1
ATOM 654 N N . TRP A 1 85 ? -2.076 14.919 18.315 1.00 36.66 85 TRP A N 1
ATOM 655 C CA . TRP A 1 85 ? -1.366 15.112 17.036 1.00 36.66 85 TRP A CA 1
ATOM 656 C C . TRP A 1 85 ? -2.035 16.090 16.049 1.00 36.66 85 TRP A C 1
ATOM 658 O O . TRP A 1 85 ? -1.649 16.151 14.886 1.00 36.66 85 TRP A O 1
ATOM 668 N N . MET A 1 86 ? -3.007 16.891 16.503 1.00 33.78 86 MET A N 1
ATOM 669 C CA . MET A 1 86 ? -3.557 18.038 15.754 1.00 33.78 86 MET A CA 1
ATOM 670 C C . MET A 1 86 ? -3.152 19.380 16.394 1.00 33.78 86 MET A C 1
ATOM 672 O O . MET A 1 86 ? -3.999 20.176 16.806 1.00 33.78 86 MET A O 1
ATOM 676 N N . LYS A 1 87 ? -1.843 19.621 16.481 1.00 39.00 87 LYS A N 1
ATOM 677 C CA . LYS A 1 87 ? -1.216 20.943 16.649 1.00 39.00 87 LYS A CA 1
ATOM 678 C C . LYS A 1 87 ? -0.040 21.044 15.689 1.00 39.00 87 LYS A C 1
ATOM 680 O O . LYS A 1 87 ? 0.197 22.170 15.205 1.00 39.00 87 LYS A O 1
#

pLDDT: mean 71.81, std 21.13, range [33.78, 93.75]

Organism: NCBI:txid422564

Radius of gyration: 16.36 Å; chains: 1; bounding box: 26×38×50 Å

InterPro domains:
  IPR001932 PPM-type phosphatase-like domain [PF00481] (23-62)
  IPR036457 PPM-type phosphatase-like domain superfamily [G3DSA:3.60.40.10] (1-67)
  IPR036457 PPM-type phosphatase-like domain superfamily [SSF81606] (3-77)

Foldseek 3Di:
DDQWDPFFFADKDKDWDDDPFATFIWIDGRTTGPDQQKDWDWACPPDPPDTDTDIWHGDDDDDDTDDDDDTPTPRPRPRDPPPPPPD

Secondary structure (DSSP, 8-state):
--SEEEEEE---EEEEEE-SS-EEEEEE--EEESS---EEEEES-SSSS--EEEEE-B-SSSS-B--------B--------TTS--